Protein AF-A0A2G5E5C1-F1 (afdb_monomer)

InterPro domains:
  IPR031985 Protein of unknown function DUF4787 [PF16029] (77-145)
  IPR031985 Protein of unknown function DUF4787 [PTHR35455] (52-158)

Radius of gyration: 30.63 Å; Cα contacts (8 Å, |Δi|>4): 91; chains: 1; bounding box: 53×77×63 Å

Sequence (163 aa):
SEKNKSHYREEKTEEEEEEEEEERRTQMQETSVRHLGSGLSSTILSKSSMAKFITFFVILGFLCLTTFAKSPRPITDYEVREKKDSCYADIESGLWGWECKSSMIAKENCALKCLSPVCYSLIYESDPLEEGEKDYVRGQEYKYCMHRISIGESLDGVKGSFA

pLDDT: mean 80.38, std 19.49, range [38.88, 98.56]

Mean predicted aligned error: 16.55 Å

Organism: Aquilegia coerulea (NCBI:txid218851)

Secondary structure (DSSP, 8-state):
--HHHHHHHHHHHHHHHHHHHHHHHHHHHHHHHHHHH---------HHHHHHHHHHHHHHHHHHTT---PPP-PPPHHHHHHHHHHHHHHHHHTTTTTGGGSSHHHHHHHHHHHH-HHHHHHHTTTSPPPTT---HHHHHHHHHHHHHHHHT---TT-TTTT-

Structure (mmCIF, N/CA/C/O backbone):
data_AF-A0A2G5E5C1-F1
#
_entry.id   AF-A0A2G5E5C1-F1
#
loop_
_atom_site.group_PDB
_atom_site.id
_atom_site.type_symbol
_atom_site.label_atom_id
_atom_site.label_alt_id
_atom_site.label_comp_id
_atom_site.label_asym_id
_atom_site.label_entity_id
_atom_site.label_seq_id
_atom_site.pdbx_PDB_ins_code
_atom_site.Cartn_x
_atom_site.Cartn_y
_atom_site.Cartn_z
_atom_site.occupancy
_atom_site.B_iso_or_equiv
_atom_site.auth_seq_id
_atom_site.auth_comp_id
_atom_site.auth_asym_id
_atom_site.auth_atom_id
_atom_site.pdbx_PDB_model_num
ATOM 1 N N . SER A 1 1 ? 35.481 45.384 41.377 1.00 60.09 1 SER A N 1
ATOM 2 C CA . SER A 1 1 ? 34.431 46.315 40.917 1.00 60.09 1 SER A CA 1
ATOM 3 C C . SER A 1 1 ? 34.598 46.737 39.454 1.00 60.09 1 SER A C 1
ATOM 5 O O . SER A 1 1 ? 33.616 47.083 38.820 1.00 60.09 1 SER A O 1
ATOM 7 N N . GLU A 1 2 ? 35.799 46.664 38.866 1.00 55.38 2 GLU A N 1
ATOM 8 C CA . GLU A 1 2 ? 36.023 47.100 37.471 1.00 55.38 2 GLU A CA 1
ATOM 9 C C . GLU A 1 2 ? 35.648 46.051 36.411 1.00 55.38 2 GLU A C 1
ATOM 11 O O . GLU A 1 2 ? 35.161 46.407 35.344 1.00 55.38 2 GLU A O 1
ATOM 16 N N . LYS A 1 3 ? 35.761 44.757 36.735 1.00 54.44 3 LYS A N 1
ATOM 17 C CA . LYS A 1 3 ? 35.464 43.648 35.808 1.00 54.44 3 LYS A CA 1
ATOM 18 C C . LYS A 1 3 ? 33.985 43.539 35.398 1.00 54.44 3 LYS A C 1
ATOM 20 O O . LYS A 1 3 ? 33.679 42.996 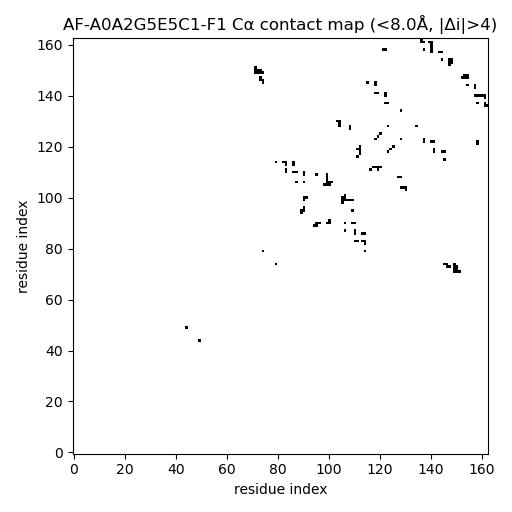34.350 1.00 54.44 3 LYS A O 1
ATOM 25 N N . ASN A 1 4 ? 33.076 44.085 36.209 1.00 53.81 4 ASN A N 1
ATOM 26 C CA . ASN A 1 4 ? 31.636 44.101 35.917 1.00 53.81 4 ASN A CA 1
ATOM 27 C C . ASN A 1 4 ? 31.225 45.298 35.044 1.00 53.81 4 ASN A C 1
ATOM 29 O O . ASN A 1 4 ? 30.117 45.346 34.528 1.00 53.81 4 ASN A O 1
ATOM 33 N N . L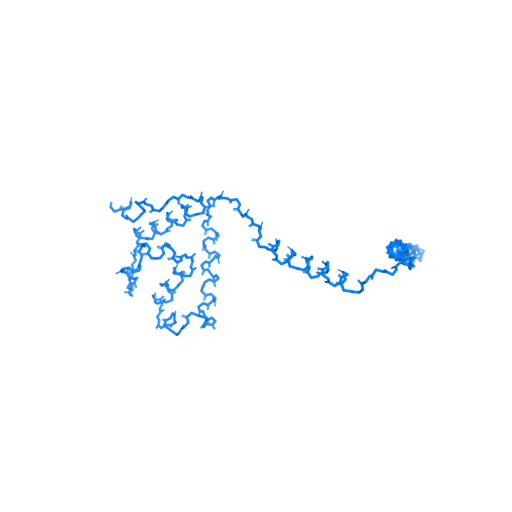YS A 1 5 ? 32.115 46.290 34.902 1.00 54.44 5 LYS A N 1
ATOM 34 C CA . LYS A 1 5 ? 31.876 47.510 34.125 1.00 54.44 5 LYS A CA 1
ATOM 35 C C . LYS A 1 5 ? 32.374 47.379 32.683 1.00 54.44 5 LYS A C 1
ATOM 37 O O . LYS A 1 5 ? 31.883 48.099 31.824 1.00 54.44 5 LYS A O 1
ATOM 42 N N . SER A 1 6 ? 33.333 46.481 32.428 1.00 54.47 6 SER A N 1
ATOM 43 C CA . SER A 1 6 ? 33.788 46.134 31.075 1.00 54.47 6 SER A CA 1
ATOM 44 C C . SER A 1 6 ? 32.787 45.228 30.359 1.00 54.47 6 SER A C 1
ATOM 46 O O . SER A 1 6 ? 32.418 45.542 29.240 1.00 54.47 6 SER A O 1
ATOM 48 N N . HIS A 1 7 ? 32.261 44.205 31.043 1.00 53.53 7 HIS A N 1
ATOM 49 C CA . HIS A 1 7 ? 31.262 43.288 30.478 1.00 53.53 7 HIS A CA 1
ATOM 50 C C . HIS A 1 7 ? 29.984 44.020 30.050 1.00 53.53 7 HIS A C 1
ATOM 52 O O . HIS A 1 7 ? 29.528 43.876 28.928 1.00 53.53 7 HIS A O 1
ATOM 58 N N . TYR A 1 8 ? 29.467 44.907 30.908 1.00 49.56 8 TYR A N 1
ATOM 59 C CA . TYR A 1 8 ? 28.282 45.713 30.592 1.00 49.56 8 TYR A CA 1
ATOM 60 C C . TYR A 1 8 ? 28.520 46.733 29.464 1.00 49.56 8 TYR A C 1
ATOM 62 O O . TYR A 1 8 ? 27.579 47.239 28.863 1.00 49.56 8 TYR A O 1
ATOM 70 N N . ARG A 1 9 ? 29.782 47.104 29.207 1.00 52.69 9 ARG A N 1
ATOM 71 C CA . ARG A 1 9 ? 30.127 48.014 28.112 1.00 52.69 9 ARG A CA 1
ATOM 72 C C . ARG A 1 9 ? 30.233 47.260 26.789 1.00 52.69 9 ARG A C 1
ATOM 74 O O . ARG A 1 9 ? 29.765 47.814 25.812 1.00 52.69 9 ARG A O 1
ATOM 81 N N . GLU A 1 10 ? 30.804 46.055 26.785 1.00 55.81 10 GLU A N 1
ATOM 82 C CA . GLU A 1 10 ? 30.900 45.181 25.604 1.00 55.81 10 GLU A CA 1
ATOM 83 C C . GLU A 1 10 ? 29.509 44.754 25.117 1.00 55.81 10 GLU A C 1
ATOM 85 O O . GLU A 1 10 ? 29.185 44.989 23.958 1.00 55.81 10 GLU A O 1
ATOM 90 N N . GLU A 1 11 ? 28.653 44.292 26.031 1.00 58.00 11 GLU A N 1
ATOM 91 C CA . GLU A 1 11 ? 27.274 43.852 25.753 1.00 58.00 11 GLU A CA 1
ATOM 92 C C . GLU A 1 11 ? 26.401 44.996 25.197 1.00 58.00 11 GLU A C 1
ATOM 94 O O . GLU A 1 11 ? 25.605 44.803 24.286 1.00 58.00 11 GLU A O 1
ATOM 99 N N . LYS A 1 12 ? 26.630 46.232 25.665 1.00 54.59 12 LYS A N 1
ATOM 100 C CA . LYS A 1 12 ? 25.944 47.420 25.140 1.00 54.59 12 LYS A CA 1
ATOM 101 C C . LYS A 1 12 ? 26.401 47.807 23.724 1.00 54.59 12 LYS A C 1
ATOM 103 O O . LYS A 1 12 ? 25.600 48.314 22.950 1.00 54.59 12 LYS A O 1
ATOM 108 N N . THR A 1 13 ? 27.677 47.610 23.392 1.00 57.69 13 THR A N 1
ATOM 109 C CA . THR A 1 13 ? 28.181 47.837 22.024 1.00 57.69 13 THR A CA 1
ATOM 110 C C . THR A 1 13 ? 27.692 46.777 21.042 1.00 57.69 13 THR A C 1
ATOM 112 O O . THR A 1 13 ? 27.455 47.116 19.891 1.00 57.69 13 THR A O 1
ATOM 115 N N . GLU A 1 14 ? 27.511 45.530 21.484 1.00 59.38 14 GLU A N 1
ATOM 116 C CA . GLU A 1 14 ? 26.967 44.457 20.640 1.00 59.38 14 GLU A CA 1
ATOM 117 C C . GLU A 1 14 ? 25.482 44.693 20.311 1.00 59.38 14 GLU A C 1
ATOM 119 O O . GLU A 1 14 ? 25.092 44.551 19.155 1.00 59.38 14 GLU A O 1
ATOM 124 N N . GLU A 1 15 ? 24.673 45.157 21.274 1.00 59.50 15 GLU A N 1
ATOM 125 C CA . GLU A 1 15 ? 23.271 45.538 21.016 1.00 59.50 15 GLU A CA 1
ATOM 126 C C . GLU A 1 15 ? 23.150 46.741 20.055 1.00 59.50 15 GLU A C 1
ATOM 128 O O . GLU A 1 15 ? 22.286 46.743 19.179 1.00 59.50 15 GLU A O 1
ATOM 133 N N . GLU A 1 16 ? 24.028 47.748 20.174 1.00 59.88 16 GLU A N 1
ATOM 134 C CA . GLU A 1 16 ? 24.039 48.910 19.267 1.00 59.88 16 GLU A CA 1
ATOM 135 C C . GLU A 1 16 ? 24.492 48.527 17.835 1.00 59.88 16 GLU A C 1
ATOM 137 O O . GLU A 1 16 ? 23.971 49.077 16.862 1.00 59.88 16 GLU A O 1
ATOM 142 N N . GLU A 1 17 ? 25.406 47.558 17.676 1.00 60.59 17 GLU A N 1
ATOM 143 C CA . GLU A 1 17 ? 25.820 47.040 16.359 1.00 60.59 17 GLU A CA 1
ATOM 144 C C . GLU A 1 17 ? 24.743 46.156 15.698 1.00 60.59 17 GLU A C 1
ATOM 146 O O . GLU A 1 17 ? 24.561 46.232 14.477 1.00 60.59 17 GLU A O 1
ATOM 151 N N . GLU A 1 18 ? 23.995 45.361 16.474 1.00 61.66 18 GLU A N 1
ATOM 152 C CA . GLU A 1 18 ? 22.872 44.562 15.958 1.00 61.66 18 GLU A CA 1
ATOM 153 C C . GLU A 1 18 ? 21.703 45.444 15.485 1.00 61.66 18 GLU A C 1
ATOM 155 O O . GLU A 1 18 ? 21.137 45.182 14.417 1.00 61.66 18 GLU A O 1
ATOM 160 N N . GLU A 1 19 ? 21.386 46.528 16.205 1.00 62.44 19 GLU A N 1
ATOM 161 C CA . GLU A 1 19 ? 20.332 47.479 15.817 1.00 62.44 19 GLU A CA 1
ATOM 162 C C . GLU A 1 19 ? 20.700 48.231 14.517 1.00 62.44 19 GLU A C 1
ATOM 164 O O . GLU A 1 19 ? 19.870 48.366 13.612 1.00 62.44 19 GLU A O 1
ATOM 169 N N . GLU A 1 20 ? 21.970 48.626 14.345 1.00 62.75 20 GLU A N 1
ATOM 170 C CA . GLU A 1 20 ? 22.453 49.275 13.114 1.00 62.75 20 GLU A CA 1
ATOM 171 C C . GLU A 1 20 ? 22.517 48.298 11.915 1.00 62.75 20 GLU A C 1
ATOM 173 O O . GLU A 1 20 ? 22.334 48.686 10.750 1.00 62.75 20 GLU A O 1
ATOM 178 N N . GLU A 1 21 ? 22.757 47.004 12.156 1.00 62.31 21 GLU A N 1
ATOM 179 C CA . GLU A 1 21 ? 22.690 45.974 11.113 1.00 62.31 21 GLU A CA 1
ATOM 180 C C . GLU A 1 21 ? 21.241 45.656 10.703 1.00 62.31 21 GLU A C 1
ATOM 182 O O . GLU A 1 21 ? 20.965 45.485 9.507 1.00 62.31 21 GLU A O 1
ATOM 187 N N . GLU A 1 22 ? 20.296 45.645 11.645 1.00 60.59 22 GLU A N 1
ATOM 188 C CA . GLU A 1 22 ? 18.867 45.476 11.363 1.00 60.59 22 GLU A CA 1
ATOM 189 C C . GLU A 1 22 ? 18.286 46.682 10.602 1.00 60.59 22 GLU A C 1
ATOM 191 O O . GLU A 1 22 ? 17.540 46.494 9.629 1.00 60.59 22 GLU A O 1
ATOM 196 N N . GLU A 1 23 ? 18.712 47.907 10.932 1.00 59.94 23 GLU A N 1
ATOM 197 C CA . GLU A 1 23 ? 18.340 49.128 10.204 1.00 59.94 23 GLU A CA 1
ATOM 198 C C . GLU A 1 23 ? 18.924 49.143 8.774 1.00 59.94 23 GLU A C 1
ATOM 200 O O . GLU A 1 23 ? 18.243 49.499 7.805 1.00 59.94 23 GLU A O 1
ATOM 205 N N . ARG A 1 24 ? 20.156 48.640 8.581 1.00 62.88 24 ARG A N 1
ATOM 206 C CA . ARG A 1 24 ? 20.727 48.421 7.235 1.00 62.88 24 ARG A CA 1
ATOM 207 C C . ARG A 1 24 ? 19.976 47.356 6.439 1.00 62.88 24 ARG A C 1
ATOM 209 O O . ARG A 1 24 ? 19.771 47.535 5.234 1.00 62.88 24 ARG A O 1
ATOM 216 N N . ARG A 1 25 ? 19.548 46.258 7.071 1.00 60.66 25 ARG A N 1
ATOM 217 C CA . ARG A 1 25 ? 18.765 45.195 6.410 1.00 60.66 25 ARG A CA 1
ATOM 218 C C . ARG A 1 25 ? 17.373 45.686 6.010 1.00 60.66 25 ARG A C 1
ATOM 220 O O . ARG A 1 25 ? 16.933 45.393 4.896 1.00 60.66 25 ARG A O 1
ATOM 227 N N . THR A 1 26 ? 16.718 46.485 6.851 1.00 55.00 26 THR A N 1
ATOM 228 C CA . THR A 1 26 ? 15.423 47.108 6.527 1.00 55.00 26 THR A CA 1
ATOM 229 C C . THR A 1 26 ? 15.555 48.195 5.458 1.00 55.00 26 THR A C 1
ATOM 231 O O . THR A 1 26 ? 14.744 48.213 4.530 1.00 55.00 26 THR A O 1
ATOM 234 N N . GLN A 1 27 ? 16.619 49.011 5.458 1.00 58.81 27 GLN A N 1
ATOM 235 C CA . GLN A 1 27 ? 16.902 49.938 4.348 1.00 58.81 27 GLN A CA 1
ATOM 236 C C . GLN A 1 27 ? 17.220 49.209 3.029 1.00 58.81 27 GLN A C 1
ATOM 238 O O . GLN A 1 27 ? 16.784 49.647 1.959 1.00 58.81 27 GLN A O 1
ATOM 243 N N . MET A 1 28 ? 17.931 48.077 3.067 1.00 56.53 28 MET A N 1
ATOM 244 C CA . MET A 1 28 ? 18.193 47.246 1.882 1.00 56.53 28 MET A CA 1
ATOM 245 C C . MET A 1 28 ? 16.905 46.597 1.339 1.00 56.53 28 MET A C 1
ATOM 247 O O . MET A 1 28 ? 16.710 46.514 0.123 1.00 56.53 28 MET A O 1
ATOM 251 N N . GLN A 1 29 ? 15.985 46.188 2.218 1.00 54.62 29 GLN A N 1
ATOM 252 C CA . GLN A 1 29 ? 14.662 45.697 1.820 1.00 54.62 29 GLN A CA 1
ATOM 253 C C . GLN A 1 29 ? 13.782 46.818 1.247 1.00 54.62 29 GLN A C 1
ATOM 255 O O . GLN A 1 29 ? 13.204 46.635 0.175 1.00 54.62 29 GLN A O 1
ATOM 260 N N . GLU A 1 30 ? 13.729 48.000 1.870 1.00 52.00 30 GLU A N 1
ATOM 261 C CA . GLU A 1 30 ? 12.975 49.142 1.336 1.00 52.00 30 GLU A CA 1
ATOM 262 C C . GLU A 1 30 ? 13.522 49.632 -0.010 1.00 52.00 30 GLU A C 1
ATOM 264 O O . GLU A 1 30 ? 12.745 49.955 -0.909 1.00 52.00 30 GLU A O 1
ATOM 269 N N . THR A 1 31 ? 14.844 49.681 -0.191 1.00 53.06 31 THR A N 1
ATOM 270 C CA . THR A 1 31 ? 15.455 50.076 -1.473 1.00 53.06 31 THR A CA 1
ATOM 271 C C . THR A 1 31 ? 15.205 49.043 -2.570 1.00 53.06 31 THR A C 1
ATOM 273 O O . THR A 1 31 ? 14.918 49.438 -3.700 1.00 53.06 31 THR A O 1
ATOM 276 N N . SER A 1 32 ? 15.197 47.744 -2.246 1.00 45.28 32 SER A N 1
ATOM 277 C CA . SER A 1 32 ? 14.794 46.672 -3.171 1.00 45.28 32 SER A CA 1
ATOM 278 C C . SER A 1 32 ? 13.318 46.794 -3.589 1.00 45.28 32 SER A C 1
ATOM 280 O O . SER A 1 32 ? 12.993 46.718 -4.777 1.00 45.28 32 SER A O 1
ATOM 282 N N . VAL A 1 33 ? 12.422 47.113 -2.645 1.00 49.56 33 VAL A N 1
ATOM 283 C CA . VAL A 1 33 ? 10.998 47.381 -2.929 1.00 49.56 33 VAL A CA 1
ATOM 284 C C . VAL A 1 33 ? 10.820 48.653 -3.774 1.00 49.56 33 VAL A C 1
ATOM 286 O O . VAL A 1 33 ? 10.035 48.654 -4.725 1.00 49.56 33 VAL A O 1
ATOM 289 N N . ARG A 1 34 ? 11.585 49.724 -3.510 1.00 46.75 34 ARG A N 1
ATOM 290 C CA . ARG A 1 34 ? 11.558 50.965 -4.313 1.00 46.75 34 ARG A CA 1
ATOM 291 C C . ARG A 1 34 ? 12.121 50.764 -5.727 1.00 46.75 34 ARG A C 1
ATOM 293 O O . ARG A 1 34 ? 11.614 51.381 -6.666 1.00 46.75 34 ARG A O 1
ATOM 300 N N . HIS A 1 35 ? 13.104 49.878 -5.915 1.00 43.31 35 HIS A N 1
ATOM 301 C CA . HIS A 1 35 ? 13.643 49.573 -7.247 1.00 43.31 35 HIS A CA 1
ATOM 302 C C . HIS A 1 35 ? 12.706 48.705 -8.098 1.00 43.31 35 HIS A C 1
ATOM 304 O O . HIS A 1 35 ? 12.722 48.827 -9.321 1.00 43.31 35 HIS A O 1
ATOM 310 N N . LEU A 1 36 ? 11.831 47.916 -7.468 1.00 45.53 36 LEU A N 1
ATOM 311 C CA . LEU A 1 36 ? 10.734 47.208 -8.141 1.00 45.53 36 LEU A CA 1
ATOM 312 C C . LEU A 1 36 ? 9.490 48.096 -8.365 1.00 45.53 36 LEU A C 1
ATOM 314 O O . LEU A 1 36 ? 8.628 47.748 -9.169 1.00 45.53 36 LEU A O 1
ATOM 318 N N . GLY A 1 37 ? 9.401 49.250 -7.690 1.00 42.88 37 GLY A N 1
ATOM 319 C CA . GLY A 1 37 ? 8.272 50.187 -7.762 1.00 42.88 37 GLY A CA 1
ATOM 320 C C . GLY A 1 37 ? 8.405 51.335 -8.774 1.00 42.88 37 GLY A C 1
ATOM 321 O O . GLY A 1 37 ? 7.441 52.067 -8.994 1.00 42.88 37 GLY A O 1
ATOM 322 N N . SER A 1 38 ? 9.556 51.513 -9.428 1.00 41.38 38 SER A N 1
ATOM 323 C CA . SER A 1 38 ? 9.770 52.580 -10.424 1.00 41.38 38 SER A CA 1
ATOM 324 C C . SER A 1 38 ? 9.411 52.125 -11.843 1.00 41.38 38 SER A C 1
ATOM 326 O O . SER A 1 38 ? 10.219 52.128 -12.765 1.00 41.38 38 SER A O 1
ATOM 328 N N . GLY A 1 39 ? 8.151 51.731 -12.023 1.00 48.91 39 GLY A N 1
ATOM 329 C CA . GLY A 1 39 ? 7.614 51.273 -13.301 1.00 48.91 39 GLY A CA 1
ATOM 330 C C . GLY A 1 39 ? 6.174 51.706 -13.531 1.00 48.91 39 GLY A C 1
ATOM 331 O O . GLY A 1 39 ? 5.353 50.884 -13.910 1.00 48.91 39 GLY A O 1
ATOM 332 N N . LEU A 1 40 ? 5.837 52.975 -13.293 1.00 46.00 40 LEU A N 1
ATOM 333 C CA . LEU A 1 40 ? 4.533 53.520 -13.687 1.00 46.00 40 LEU A CA 1
ATOM 334 C C . LEU A 1 40 ? 4.715 54.843 -14.432 1.00 46.00 40 LEU A C 1
ATOM 336 O O . LEU A 1 40 ? 4.332 55.913 -13.971 1.00 46.00 40 LEU A O 1
ATOM 340 N N . SER A 1 41 ? 5.312 54.740 -15.622 1.00 38.88 41 SER A N 1
ATOM 341 C CA . SER A 1 41 ? 5.082 55.712 -16.686 1.00 38.88 41 SER A CA 1
ATOM 342 C C . SER A 1 41 ? 3.860 55.252 -17.476 1.00 38.88 41 SER A C 1
ATOM 344 O O . SER A 1 41 ? 3.824 54.158 -18.042 1.00 38.88 41 SER A O 1
ATOM 346 N N . SER A 1 42 ? 2.822 56.074 -17.420 1.00 49.31 42 SER A N 1
ATOM 347 C CA . SER A 1 42 ? 1.494 55.856 -17.972 1.00 49.31 42 SER A CA 1
ATOM 348 C C . SER A 1 42 ? 1.543 55.606 -19.479 1.00 49.31 42 SER A C 1
ATOM 350 O O . SER A 1 42 ? 1.559 56.542 -20.274 1.00 49.31 42 SER A O 1
ATOM 352 N N . THR A 1 43 ? 1.488 54.341 -19.889 1.00 47.94 43 THR A N 1
ATOM 353 C CA . THR A 1 43 ? 0.985 53.985 -21.218 1.00 47.94 43 THR A CA 1
ATOM 354 C C . THR A 1 43 ? -0.324 53.238 -21.043 1.00 47.94 43 THR A C 1
ATOM 356 O O . THR A 1 43 ? -0.453 52.300 -20.259 1.00 47.94 43 THR A O 1
ATOM 359 N N . ILE A 1 44 ? -1.346 53.747 -21.721 1.00 56.84 44 ILE A N 1
ATOM 360 C CA . ILE A 1 44 ? -2.718 53.258 -21.702 1.00 56.84 44 ILE A CA 1
ATOM 361 C C . ILE A 1 44 ? -2.718 51.865 -22.347 1.00 56.84 44 ILE A C 1
ATOM 363 O O . ILE A 1 44 ? -2.917 51.728 -23.550 1.00 56.84 44 ILE A O 1
ATOM 367 N N . LEU A 1 45 ? -2.461 50.820 -21.560 1.00 52.44 45 LEU A N 1
ATOM 368 C CA . LEU A 1 45 ? -2.625 49.440 -21.998 1.00 52.44 45 LEU A CA 1
ATOM 369 C C . LEU A 1 45 ? -4.004 48.962 -21.541 1.00 52.44 45 LEU A C 1
ATOM 371 O O . LEU A 1 45 ? -4.308 48.919 -20.350 1.00 52.44 45 LEU A O 1
ATOM 375 N N . SER A 1 46 ? -4.869 48.674 -22.516 1.00 54.00 46 SER A N 1
ATOM 376 C CA . SER A 1 46 ? -6.249 48.211 -22.339 1.00 54.00 46 SER A CA 1
ATOM 377 C C . SER A 1 46 ? -6.387 47.261 -21.142 1.00 54.00 46 SER A C 1
ATOM 379 O O . SER A 1 46 ? -5.789 46.184 -21.133 1.00 54.00 46 SER A O 1
ATOM 381 N N . LYS A 1 47 ? -7.212 47.631 -20.150 1.00 54.25 47 LYS A N 1
ATOM 382 C CA . LYS A 1 47 ? -7.512 46.819 -18.951 1.00 54.25 47 LYS A CA 1
ATOM 383 C C . LYS A 1 47 ? -7.912 45.372 -19.293 1.00 54.25 47 LYS A C 1
ATOM 385 O O . LYS A 1 47 ? -7.653 44.468 -18.506 1.00 54.25 47 LYS A O 1
ATOM 390 N N . SER A 1 48 ? -8.484 45.138 -20.482 1.00 56.88 48 SER A N 1
ATOM 391 C CA . SER A 1 48 ? -8.850 43.790 -20.951 1.00 56.88 48 SER A CA 1
ATOM 392 C C . SER A 1 48 ? -7.650 42.917 -21.340 1.00 56.88 48 SER A C 1
ATOM 394 O O . SER A 1 48 ? -7.757 41.694 -21.319 1.00 56.88 48 SER A O 1
ATOM 396 N N . SER A 1 49 ? -6.515 43.526 -21.695 1.00 62.81 49 SER A N 1
ATOM 397 C CA . SER A 1 49 ? -5.300 42.827 -22.122 1.00 62.81 49 SER A CA 1
ATOM 398 C C . SER A 1 49 ? -4.524 42.302 -20.911 1.00 62.81 49 SER A C 1
ATOM 400 O O . SER A 1 49 ? -4.197 41.122 -20.847 1.00 62.81 49 SER A O 1
ATOM 402 N N . MET A 1 50 ? -4.350 43.140 -19.881 1.00 65.88 50 MET A N 1
ATOM 403 C CA . MET A 1 50 ? -3.674 42.779 -18.624 1.00 65.88 50 MET A CA 1
ATOM 404 C C . MET A 1 50 ? -4.376 41.629 -17.887 1.00 65.88 50 MET A C 1
ATOM 406 O O . MET A 1 50 ? -3.720 40.697 -17.430 1.00 65.88 50 MET A O 1
ATOM 410 N N . ALA A 1 51 ? -5.714 41.644 -17.834 1.00 71.88 51 ALA A N 1
ATOM 411 C CA . ALA A 1 51 ? -6.491 40.571 -17.213 1.00 71.88 51 ALA A CA 1
ATOM 412 C C . ALA A 1 51 ? -6.256 39.212 -17.898 1.00 71.88 51 ALA A C 1
ATOM 414 O O . ALA A 1 51 ? -6.115 38.198 -17.220 1.00 71.88 51 ALA A O 1
ATOM 415 N N . LYS A 1 52 ? -6.136 39.182 -19.233 1.00 77.88 52 LYS A N 1
ATOM 416 C CA . LYS A 1 52 ? -5.873 37.949 -19.993 1.00 77.88 52 LYS A CA 1
ATOM 417 C C . LYS A 1 52 ? -4.483 37.384 -19.717 1.00 77.88 52 LYS A C 1
ATOM 419 O O . LYS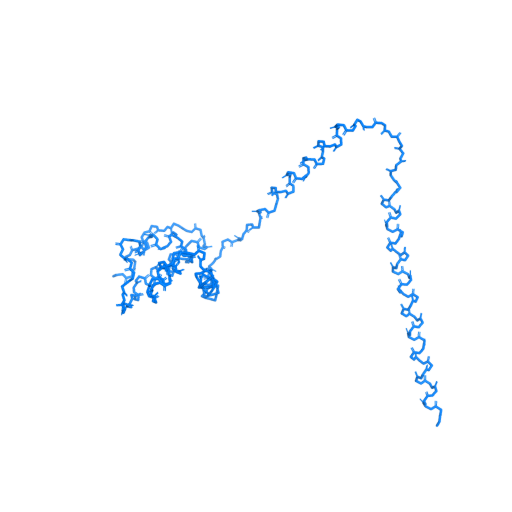 A 1 52 ? -4.360 36.175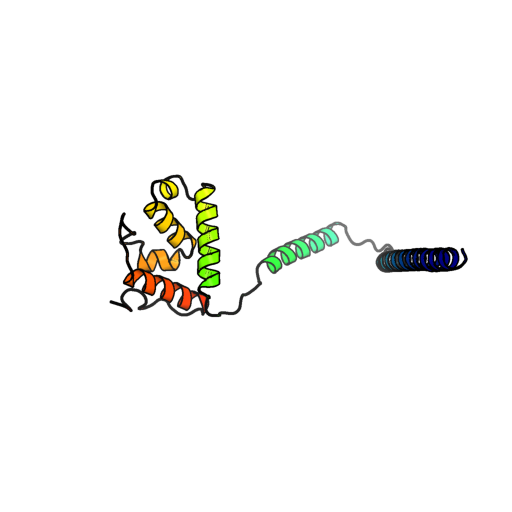 -19.553 1.00 77.88 52 LYS A O 1
ATOM 424 N N . PHE A 1 53 ? -3.466 38.239 -19.602 1.00 78.38 53 PHE A N 1
ATOM 425 C CA . PHE A 1 53 ? -2.116 37.802 -19.236 1.00 78.38 53 PHE A CA 1
ATOM 426 C C . PHE A 1 53 ? -2.071 37.229 -17.818 1.00 78.38 53 PHE A C 1
ATOM 428 O O . PHE A 1 53 ? -1.530 36.146 -17.628 1.00 78.38 53 PHE A O 1
ATOM 435 N N . ILE A 1 54 ? -2.711 37.885 -16.844 1.00 82.56 54 ILE A N 1
ATOM 436 C CA . ILE A 1 54 ? -2.805 37.370 -15.467 1.00 82.56 54 ILE A CA 1
ATOM 437 C C . ILE A 1 54 ? -3.515 36.011 -15.451 1.00 82.56 54 ILE A C 1
ATOM 439 O O . ILE A 1 54 ? -3.014 35.065 -14.853 1.00 82.56 54 ILE A O 1
ATOM 443 N N . THR A 1 55 ? -4.637 35.880 -16.166 1.00 81.69 55 THR A N 1
ATOM 444 C CA . THR A 1 55 ? -5.377 34.608 -16.246 1.00 81.69 55 THR A CA 1
ATOM 445 C C . THR A 1 55 ? -4.524 33.505 -16.886 1.00 81.69 55 THR A C 1
ATOM 447 O O . THR A 1 55 ? -4.513 32.378 -16.402 1.00 81.69 55 THR A O 1
ATOM 450 N N . PHE A 1 56 ? -3.756 33.828 -17.931 1.00 83.81 56 PHE A N 1
ATOM 451 C CA . PHE A 1 56 ? -2.834 32.897 -18.585 1.00 83.81 56 PHE A CA 1
ATOM 452 C C . PHE A 1 56 ? -1.702 32.436 -17.656 1.00 83.81 56 PHE A C 1
ATOM 454 O O . PHE A 1 56 ? -1.443 31.239 -17.573 1.00 83.81 56 PHE A O 1
ATOM 461 N N . PHE A 1 57 ? -1.069 33.349 -16.910 1.00 79.06 57 PHE A N 1
ATOM 462 C CA . PHE A 1 57 ? -0.021 32.997 -15.944 1.00 79.06 57 PHE A CA 1
ATOM 463 C C . PHE A 1 57 ? -0.557 32.195 -14.752 1.00 79.06 57 PHE A C 1
ATOM 465 O O . PHE A 1 57 ? 0.132 31.296 -14.279 1.00 79.06 57 PHE A O 1
ATOM 472 N N . VAL A 1 58 ? -1.792 32.452 -14.306 1.00 83.25 58 VAL A N 1
ATOM 473 C CA . VAL A 1 58 ? -2.461 31.640 -13.275 1.00 83.25 58 VAL A CA 1
ATOM 474 C C . VAL A 1 58 ? -2.716 30.222 -13.790 1.00 83.25 58 VAL A C 1
ATOM 476 O O . VAL A 1 58 ? -2.350 29.263 -13.117 1.00 83.25 58 VAL A O 1
ATOM 479 N N . ILE A 1 59 ? -3.263 30.067 -15.002 1.00 80.12 59 ILE A N 1
ATOM 480 C CA . ILE A 1 59 ? -3.489 28.749 -15.622 1.00 80.12 59 ILE A CA 1
ATOM 481 C C . ILE A 1 59 ? -2.161 28.004 -15.820 1.00 80.12 59 ILE A C 1
ATOM 483 O O . ILE A 1 59 ? -2.060 26.827 -15.482 1.00 80.12 59 ILE A O 1
ATOM 487 N N . LEU A 1 60 ? -1.126 28.687 -16.314 1.00 76.44 60 LEU A N 1
ATOM 488 C CA . LEU A 1 60 ? 0.197 28.098 -16.514 1.00 76.44 60 LEU A CA 1
ATOM 489 C C . LEU A 1 60 ? 0.852 27.690 -15.184 1.00 76.44 60 LEU A C 1
ATOM 491 O O . LEU A 1 60 ? 1.451 26.622 -15.099 1.00 76.44 60 LEU A O 1
ATOM 495 N N . GLY A 1 61 ? 0.685 28.496 -14.133 1.00 77.44 61 GLY A N 1
ATOM 496 C CA . GLY A 1 61 ? 1.127 28.167 -12.778 1.00 77.44 61 GLY A CA 1
ATOM 497 C C . GLY A 1 61 ? 0.439 26.914 -12.233 1.00 77.44 61 GLY A C 1
ATOM 498 O O . GLY A 1 61 ? 1.121 26.008 -11.764 1.00 77.44 61 GLY A O 1
ATOM 499 N N . PHE A 1 62 ? -0.888 26.811 -12.376 1.00 70.12 62 PHE A N 1
ATOM 500 C CA . PHE A 1 62 ? -1.650 25.618 -11.985 1.00 70.12 62 PHE A CA 1
ATOM 501 C C . PHE A 1 62 ? -1.199 24.348 -12.724 1.00 70.12 62 PHE A C 1
ATOM 503 O O . PHE A 1 62 ? -1.161 23.281 -12.116 1.00 70.12 62 PHE A O 1
ATOM 510 N N . LEU A 1 63 ? -0.814 24.453 -13.999 1.00 67.31 63 LEU A N 1
ATOM 511 C CA . LEU A 1 63 ? -0.297 23.321 -14.779 1.00 67.31 63 LEU A CA 1
ATOM 512 C C . LEU A 1 63 ? 1.129 22.909 -14.366 1.00 67.31 63 LEU A C 1
ATOM 514 O O . LEU A 1 63 ? 1.472 21.731 -14.438 1.00 67.31 63 LEU A O 1
ATOM 518 N N . CYS A 1 64 ? 1.961 23.849 -13.908 1.00 61.25 64 CYS A N 1
ATOM 519 C CA . CYS A 1 64 ? 3.327 23.556 -13.459 1.00 61.25 64 CYS A CA 1
ATOM 520 C C . CYS A 1 64 ? 3.394 22.884 -12.077 1.00 61.25 64 CYS A C 1
ATOM 522 O O . CYS A 1 64 ? 4.379 22.201 -11.793 1.00 61.25 64 CYS A O 1
ATOM 524 N N . LEU A 1 65 ? 2.365 23.021 -11.229 1.00 61.56 65 LEU A N 1
ATOM 525 C CA . LEU A 1 65 ? 2.354 22.439 -9.877 1.00 61.56 65 LEU A CA 1
ATOM 526 C C . LEU A 1 65 ? 2.394 20.897 -9.857 1.00 61.56 65 LEU A C 1
ATOM 528 O O . LEU A 1 65 ? 2.662 20.314 -8.809 1.00 61.56 65 LEU A O 1
ATOM 532 N N . THR A 1 66 ? 2.155 20.219 -10.984 1.00 59.41 66 THR A N 1
ATOM 533 C CA . THR A 1 66 ? 1.929 18.764 -11.007 1.00 59.41 66 THR A CA 1
ATOM 534 C C . THR A 1 66 ? 3.078 17.929 -11.577 1.00 59.41 66 THR A C 1
ATOM 536 O O . THR A 1 66 ? 2.875 16.748 -11.843 1.00 59.41 66 THR A O 1
ATOM 539 N N . THR A 1 67 ? 4.282 18.479 -11.786 1.00 59.03 67 THR A N 1
ATOM 540 C CA . THR A 1 67 ? 5.357 17.740 -12.492 1.00 59.03 67 THR A CA 1
ATOM 541 C C . THR A 1 67 ? 6.679 17.623 -11.729 1.00 59.03 67 THR A C 1
ATOM 543 O O . THR A 1 67 ? 7.758 17.764 -12.295 1.00 59.03 67 THR A O 1
ATOM 546 N N . PHE A 1 68 ? 6.636 17.240 -10.450 1.00 59.81 68 PHE A N 1
ATOM 547 C CA . PHE A 1 68 ? 7.788 16.549 -9.855 1.00 59.81 68 PHE A CA 1
ATOM 548 C C . PHE A 1 68 ? 7.777 15.088 -10.311 1.00 59.81 68 PHE A C 1
ATOM 550 O O . PHE A 1 68 ? 7.280 14.200 -9.619 1.00 59.81 68 PHE A O 1
ATOM 557 N N . ALA A 1 69 ? 8.303 14.836 -11.511 1.00 62.56 69 ALA A N 1
ATOM 558 C CA . ALA A 1 69 ? 8.529 13.477 -11.982 1.00 62.56 69 ALA A CA 1
ATOM 559 C C . ALA A 1 69 ? 9.607 12.830 -11.100 1.00 62.56 69 ALA A C 1
ATOM 561 O O . ALA A 1 69 ? 10.803 13.087 -11.246 1.00 62.56 69 ALA A O 1
ATOM 562 N N . LYS A 1 70 ? 9.180 12.016 -10.130 1.00 70.19 70 LYS A N 1
ATOM 563 C CA . LYS A 1 70 ? 10.093 11.203 -9.330 1.00 70.19 70 LYS A CA 1
ATOM 564 C C . LYS A 1 70 ? 10.775 10.214 -10.276 1.00 70.19 70 LYS A C 1
ATOM 566 O O . LYS A 1 70 ? 10.091 9.447 -10.946 1.00 70.19 70 LYS A O 1
ATOM 571 N N . SER A 1 71 ? 12.108 10.257 -10.342 1.00 80.88 71 SER A N 1
ATOM 572 C CA . SER A 1 71 ? 12.886 9.283 -11.115 1.00 80.88 71 SER A CA 1
ATOM 573 C C . SER A 1 71 ? 12.458 7.867 -10.728 1.00 80.88 71 SER A C 1
ATOM 575 O O . SER A 1 71 ? 12.364 7.603 -9.520 1.00 80.88 71 SER A O 1
ATOM 577 N N . PRO A 1 72 ? 12.256 6.959 -11.701 1.00 87.94 72 PRO A N 1
ATOM 578 C CA . PRO A 1 72 ? 12.071 5.549 -11.409 1.00 87.94 72 PRO A CA 1
ATOM 579 C C . PRO A 1 72 ? 13.233 5.068 -10.548 1.00 87.94 72 PRO A C 1
ATOM 581 O O . PRO A 1 72 ? 14.403 5.279 -10.879 1.00 87.94 72 PRO A O 1
ATOM 584 N N . ARG A 1 73 ? 12.904 4.497 -9.395 1.00 93.62 73 ARG A N 1
ATOM 585 C CA . ARG A 1 73 ? 13.868 3.859 -8.506 1.00 93.62 73 ARG A CA 1
ATOM 586 C C . ARG A 1 73 ? 13.152 2.799 -7.687 1.00 93.62 73 ARG A C 1
ATOM 588 O O . ARG A 1 73 ? 11.975 2.990 -7.378 1.00 93.62 73 ARG A O 1
ATOM 595 N N . PRO A 1 74 ? 13.865 1.748 -7.265 1.00 93.69 74 PRO A N 1
ATOM 596 C CA . PRO A 1 74 ? 13.312 0.775 -6.345 1.00 93.69 74 PRO A CA 1
ATOM 597 C C . PRO A 1 74 ? 12.700 1.452 -5.117 1.00 93.69 74 PRO A C 1
ATOM 599 O O . PRO A 1 74 ? 13.332 2.300 -4.470 1.00 93.69 74 PRO A O 1
ATOM 602 N N . ILE A 1 75 ? 11.459 1.085 -4.811 1.00 95.44 75 ILE A N 1
ATOM 603 C CA . ILE A 1 75 ? 10.831 1.415 -3.536 1.00 95.44 75 ILE A CA 1
ATOM 604 C C . ILE A 1 75 ? 11.531 0.637 -2.421 1.00 95.44 75 ILE A C 1
ATOM 606 O O . ILE A 1 75 ? 11.825 -0.551 -2.559 1.00 95.44 75 ILE A O 1
ATOM 610 N N . THR A 1 76 ? 11.828 1.321 -1.321 1.00 95.38 76 THR A N 1
ATOM 611 C CA . THR A 1 76 ? 12.457 0.703 -0.148 1.00 95.38 76 THR A CA 1
ATOM 612 C C . THR A 1 76 ? 11.406 0.126 0.800 1.00 95.38 76 THR A C 1
ATOM 614 O O . THR A 1 76 ? 10.288 0.635 0.876 1.00 95.38 76 THR A O 1
ATOM 617 N N . ASP A 1 77 ? 11.767 -0.891 1.590 1.00 94.31 77 ASP A N 1
ATOM 618 C CA . ASP A 1 77 ? 10.876 -1.432 2.630 1.00 94.31 77 ASP A CA 1
ATOM 619 C C . ASP A 1 77 ? 10.438 -0.357 3.640 1.00 94.31 77 ASP A C 1
ATOM 621 O O . ASP A 1 77 ? 9.325 -0.408 4.164 1.00 94.31 77 ASP A O 1
ATOM 625 N N . TYR A 1 78 ? 11.296 0.637 3.898 1.00 96.31 78 TYR A N 1
ATOM 626 C CA . TYR A 1 78 ? 10.962 1.778 4.749 1.00 96.31 78 TYR A CA 1
ATOM 627 C C . TYR A 1 78 ? 9.804 2.592 4.163 1.00 96.31 78 TYR A C 1
ATOM 629 O O . TYR A 1 78 ? 8.818 2.815 4.856 1.00 96.31 78 TYR A O 1
ATOM 637 N N . GLU A 1 79 ? 9.883 2.965 2.883 1.00 95.75 79 GLU A N 1
ATOM 638 C CA . GLU A 1 79 ? 8.815 3.709 2.204 1.00 95.75 79 GLU A CA 1
ATOM 639 C C . GLU A 1 79 ? 7.526 2.896 2.090 1.00 95.75 79 GLU A C 1
ATOM 641 O O . GLU A 1 79 ? 6.436 3.453 2.187 1.00 95.75 79 GLU A O 1
ATOM 646 N N . VAL A 1 80 ? 7.628 1.580 1.874 1.00 96.12 80 VAL A N 1
ATOM 647 C CA . VAL A 1 80 ? 6.457 0.692 1.871 1.00 96.12 80 VAL A CA 1
ATOM 648 C C . VAL A 1 80 ? 5.775 0.719 3.236 1.00 96.12 80 VAL A C 1
ATOM 650 O O . VAL A 1 80 ? 4.556 0.870 3.300 1.00 96.12 80 VAL A O 1
ATOM 653 N N . ARG A 1 81 ? 6.548 0.602 4.322 1.00 96.81 81 ARG A N 1
ATOM 654 C CA . ARG A 1 81 ? 6.019 0.651 5.688 1.00 96.81 81 ARG A CA 1
ATOM 655 C C . ARG A 1 81 ? 5.400 2.009 6.005 1.00 96.81 81 ARG A C 1
ATOM 657 O O . ARG A 1 81 ? 4.267 2.045 6.456 1.00 96.81 81 ARG A O 1
ATOM 664 N N . GLU A 1 82 ? 6.091 3.100 5.691 1.00 97.94 82 GLU A N 1
ATOM 665 C CA . GLU A 1 82 ? 5.595 4.465 5.904 1.00 97.94 82 GLU A CA 1
ATOM 666 C C . GLU A 1 82 ? 4.274 4.717 5.159 1.00 97.94 82 GLU A C 1
ATOM 668 O O . GLU A 1 82 ? 3.301 5.194 5.741 1.00 97.94 82 GLU A O 1
ATOM 673 N N . LYS A 1 83 ? 4.193 4.323 3.881 1.00 97.44 83 LYS A N 1
ATOM 674 C CA . LYS A 1 83 ? 2.950 4.430 3.102 1.00 97.44 83 LYS A CA 1
ATOM 675 C C . LYS A 1 83 ? 1.834 3.567 3.675 1.00 97.44 83 LYS A C 1
ATOM 677 O O . LYS A 1 83 ? 0.681 3.987 3.677 1.00 97.44 83 LYS A O 1
ATOM 682 N N . LYS A 1 84 ? 2.158 2.368 4.163 1.00 98.12 84 LYS A N 1
ATOM 683 C CA . LYS A 1 84 ? 1.172 1.488 4.794 1.00 98.12 84 LYS A CA 1
ATOM 684 C C . LYS A 1 84 ? 0.641 2.085 6.100 1.00 98.12 84 LYS A C 1
ATOM 686 O O . LYS A 1 84 ? -0.562 2.029 6.334 1.00 98.12 84 LYS A O 1
ATOM 691 N N . ASP A 1 85 ? 1.506 2.702 6.900 1.00 98.44 85 ASP A N 1
ATOM 692 C CA . ASP A 1 85 ? 1.114 3.401 8.127 1.00 98.44 85 ASP A CA 1
ATOM 693 C C . ASP A 1 85 ? 0.165 4.573 7.809 1.00 98.44 85 ASP A C 1
ATOM 695 O O . ASP A 1 85 ? -0.869 4.720 8.462 1.00 98.44 85 ASP A O 1
ATOM 699 N N . SER A 1 86 ? 0.437 5.331 6.737 1.00 98.19 86 SER A N 1
ATOM 700 C CA . SER A 1 86 ? -0.491 6.353 6.221 1.00 98.19 86 SER A CA 1
ATOM 701 C C . SER A 1 86 ? -1.842 5.755 5.818 1.00 98.19 86 SER A C 1
ATOM 703 O O . SER A 1 86 ? -2.885 6.296 6.173 1.00 98.19 86 SER A O 1
ATOM 705 N N . CYS A 1 87 ? -1.844 4.610 5.132 1.00 98.44 87 CYS A N 1
ATOM 706 C CA . CYS A 1 87 ? -3.078 3.915 4.770 1.00 98.44 87 CYS A CA 1
ATOM 707 C C . CYS A 1 87 ? -3.895 3.487 5.995 1.00 98.44 87 CYS A C 1
ATOM 709 O O . CYS A 1 87 ? -5.120 3.603 5.990 1.00 98.44 87 CYS A O 1
ATOM 711 N N . TYR A 1 88 ? -3.247 3.018 7.064 1.00 98.56 88 TYR A N 1
ATOM 712 C CA . TYR A 1 88 ? -3.957 2.704 8.303 1.00 98.56 88 TYR A CA 1
ATOM 713 C C . TYR A 1 88 ? -4.576 3.944 8.947 1.00 98.56 88 TYR A C 1
ATOM 715 O O . TYR A 1 88 ? -5.719 3.863 9.396 1.00 98.56 88 TYR A O 1
ATOM 723 N N . ALA A 1 89 ? -3.870 5.077 8.955 1.00 98.19 89 ALA A N 1
ATOM 724 C CA . ALA A 1 89 ? -4.411 6.335 9.465 1.00 98.19 89 ALA A CA 1
ATOM 725 C C . ALA A 1 89 ? -5.647 6.789 8.664 1.00 98.19 89 ALA A C 1
ATOM 727 O O . ALA A 1 89 ? -6.676 7.135 9.252 1.00 98.19 89 ALA A O 1
ATOM 728 N N . ASP A 1 90 ? -5.593 6.699 7.332 1.00 97.69 90 ASP A N 1
ATOM 729 C CA . ASP A 1 90 ? -6.721 7.037 6.458 1.00 97.69 90 ASP A CA 1
ATOM 730 C C . ASP A 1 90 ? -7.926 6.117 6.699 1.00 97.69 90 ASP A C 1
ATOM 732 O O . ASP A 1 90 ? -9.067 6.583 6.766 1.00 97.69 90 ASP A O 1
ATOM 736 N N . ILE A 1 91 ? -7.698 4.815 6.887 1.00 98.38 91 ILE A N 1
ATOM 737 C CA . ILE A 1 91 ? -8.766 3.866 7.230 1.00 98.38 91 ILE A CA 1
ATOM 738 C C . ILE A 1 91 ? -9.377 4.205 8.593 1.00 98.38 91 ILE A C 1
ATOM 740 O O . ILE A 1 91 ? -10.600 4.225 8.743 1.00 98.38 91 ILE A O 1
ATOM 744 N N . GLU A 1 92 ? -8.549 4.508 9.592 1.00 97.31 92 GLU A N 1
ATOM 745 C CA . GLU A 1 92 ? -9.016 4.845 10.939 1.00 97.31 92 GLU A CA 1
ATOM 746 C C . GLU A 1 92 ? -9.856 6.122 10.963 1.00 97.31 92 GLU A C 1
ATOM 748 O O . GLU A 1 92 ? -10.882 6.152 11.661 1.00 97.31 92 GLU A O 1
ATOM 753 N N . SER A 1 93 ? -9.492 7.106 10.132 1.00 96.19 93 SER A N 1
ATOM 754 C CA . SER A 1 93 ? -10.243 8.352 9.936 1.00 96.19 93 SER A CA 1
ATOM 755 C C . SER A 1 93 ? -11.658 8.141 9.371 1.00 96.19 93 SER A C 1
ATOM 757 O O . SER A 1 93 ? -12.511 9.015 9.512 1.00 96.19 93 SER A O 1
ATOM 759 N N . GLY A 1 94 ? -11.935 6.969 8.782 1.00 93.56 94 GLY A N 1
ATOM 760 C CA . GLY A 1 94 ? -13.232 6.616 8.196 1.00 93.56 94 GLY A CA 1
ATOM 761 C C . GLY A 1 94 ? -13.370 6.941 6.707 1.00 93.56 94 GLY A C 1
ATOM 762 O O . GLY A 1 94 ? -14.439 6.710 6.145 1.00 93.56 94 GLY A O 1
ATOM 763 N N . LEU A 1 95 ? -12.306 7.418 6.050 1.00 93.38 95 LEU A N 1
ATOM 764 C CA . LEU A 1 95 ? -12.306 7.748 4.617 1.00 93.38 95 LEU A CA 1
ATOM 765 C C . LEU A 1 95 ? -12.576 6.528 3.716 1.00 93.38 95 LEU A C 1
ATOM 767 O O . LEU A 1 95 ? -13.073 6.672 2.603 1.00 93.38 95 LEU A O 1
ATOM 771 N N . TRP A 1 96 ? -12.277 5.329 4.216 1.00 96.00 96 TRP A N 1
ATOM 772 C CA . TRP A 1 96 ? -12.380 4.056 3.497 1.00 96.00 96 TRP A CA 1
ATOM 773 C C . TRP A 1 96 ? -13.672 3.269 3.779 1.00 96.00 96 TRP A C 1
ATOM 775 O O . TRP A 1 96 ? -13.773 2.110 3.393 1.00 96.00 96 TRP A O 1
ATOM 785 N N . GLY A 1 97 ? -14.659 3.871 4.449 1.00 95.88 97 GLY A N 1
ATOM 786 C CA . GLY A 1 97 ? -15.916 3.193 4.785 1.00 95.88 97 GLY A CA 1
ATOM 787 C C . GLY A 1 97 ? -15.844 2.348 6.061 1.00 95.88 97 GLY A C 1
ATOM 788 O O . GLY A 1 97 ? -14.784 2.150 6.664 1.00 95.88 97 GLY A O 1
ATOM 789 N N . TRP A 1 98 ? -17.009 1.886 6.526 1.00 95.69 98 TRP A N 1
ATOM 790 C CA . TRP A 1 98 ? -17.111 1.128 7.780 1.00 95.69 98 TRP A CA 1
ATOM 791 C C . TRP A 1 98 ? -16.589 -0.304 7.616 1.00 95.69 98 TRP A C 1
ATOM 793 O O . TRP A 1 98 ? -16.068 -0.887 8.568 1.00 95.69 98 TRP A O 1
ATOM 803 N N . GLU A 1 99 ? -16.688 -0.851 6.406 1.00 95.94 99 GLU A N 1
ATOM 804 C CA . GLU A 1 99 ? -16.253 -2.193 6.047 1.00 95.94 99 GLU A CA 1
ATOM 805 C C . GLU A 1 99 ? -14.765 -2.401 6.348 1.00 95.94 99 GLU A C 1
ATOM 807 O O . GLU A 1 99 ? -14.401 -3.411 6.947 1.00 95.94 99 GLU A O 1
ATOM 812 N N . CYS A 1 100 ? -13.918 -1.402 6.085 1.00 97.50 100 CYS A N 1
ATOM 813 C CA . CYS A 1 100 ? -12.483 -1.445 6.378 1.00 97.50 100 CYS A CA 1
ATOM 814 C C . CYS A 1 100 ? -12.152 -1.412 7.877 1.00 97.50 100 CYS A C 1
ATOM 816 O O . CYS A 1 100 ? -10.994 -1.563 8.260 1.00 97.50 100 CYS A O 1
ATOM 818 N N . LYS A 1 101 ? -13.151 -1.210 8.740 1.00 96.19 101 LYS A N 1
ATOM 819 C CA . LYS A 1 101 ? -13.019 -1.229 10.204 1.00 96.19 101 LYS A CA 1
ATOM 820 C C . LYS A 1 101 ? -13.761 -2.410 10.837 1.00 96.19 101 LYS A C 1
ATOM 822 O O . LYS A 1 101 ? -13.754 -2.533 12.058 1.00 96.19 101 LYS A O 1
ATOM 827 N N . SER A 1 102 ? -14.404 -3.257 10.029 1.00 96.12 102 SER A N 1
ATOM 828 C CA . SER A 1 102 ? -15.249 -4.359 10.506 1.00 96.12 102 SER A CA 1
ATOM 829 C C . SER A 1 102 ? -14.459 -5.490 11.175 1.00 96.12 102 SER A C 1
ATOM 831 O O . SER A 1 102 ? -14.955 -6.109 12.114 1.00 96.12 102 SER A O 1
ATOM 833 N N . SER A 1 103 ? -13.219 -5.726 10.743 1.00 96.44 103 SER A N 1
ATOM 834 C CA . SER A 1 103 ? -12.287 -6.669 11.360 1.00 96.44 103 SER A CA 1
ATOM 835 C C . SER A 1 103 ? -10.832 -6.278 11.084 1.00 96.44 103 SER A C 1
ATOM 837 O O . SER A 1 103 ? -10.548 -5.371 10.293 1.00 96.44 103 SER A O 1
ATOM 839 N N . MET A 1 104 ? -9.892 -6.986 11.718 1.00 95.50 104 MET A N 1
ATOM 840 C CA . MET A 1 104 ? -8.460 -6.809 11.461 1.00 95.50 104 MET A CA 1
ATOM 841 C C . MET A 1 104 ? -8.100 -7.176 10.019 1.00 95.50 104 MET A C 1
ATOM 843 O O . MET A 1 104 ? -7.325 -6.454 9.391 1.00 95.50 104 MET A O 1
ATOM 847 N N . ILE A 1 105 ? -8.691 -8.243 9.467 1.00 97.19 105 ILE A N 1
ATOM 848 C 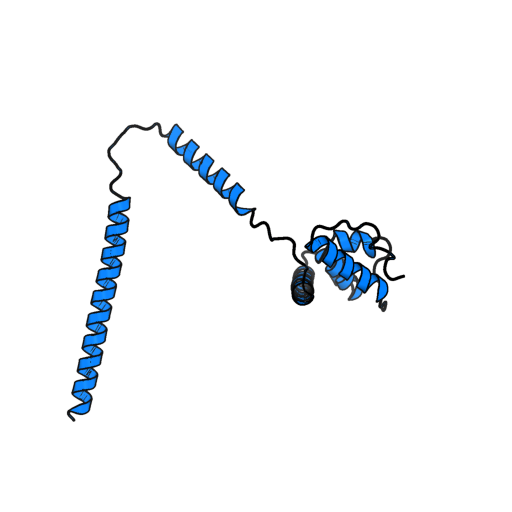CA . ILE A 1 105 ? -8.412 -8.646 8.086 1.00 97.19 105 ILE A CA 1
ATOM 849 C C . ILE A 1 105 ? -9.068 -7.725 7.056 1.00 97.19 105 ILE A C 1
ATOM 851 O O . ILE A 1 105 ? -8.487 -7.462 6.004 1.00 97.19 105 ILE A O 1
ATOM 855 N N . ALA A 1 106 ? -10.241 -7.164 7.362 1.00 97.38 106 ALA A N 1
ATOM 856 C CA . ALA A 1 106 ? -10.861 -6.161 6.504 1.00 97.38 106 ALA A CA 1
ATOM 857 C C . ALA A 1 106 ? -10.000 -4.890 6.447 1.00 97.38 106 ALA A C 1
ATOM 859 O O . ALA A 1 106 ? -9.739 -4.369 5.361 1.00 97.38 106 ALA A O 1
ATOM 860 N N . LYS A 1 107 ? -9.469 -4.449 7.598 1.00 97.62 107 LYS A N 1
ATOM 861 C CA . LYS A 1 107 ? -8.494 -3.350 7.671 1.00 97.62 107 LYS A CA 1
ATOM 862 C C . LYS A 1 107 ? -7.247 -3.647 6.843 1.00 97.62 107 LYS A C 1
ATOM 864 O O . LYS A 1 107 ? -6.781 -2.773 6.117 1.00 97.62 107 LYS A O 1
ATOM 869 N N . GLU A 1 108 ? -6.721 -4.866 6.921 1.00 97.62 108 GLU A N 1
ATOM 870 C CA . GLU A 1 108 ? -5.530 -5.270 6.171 1.00 97.62 108 GLU A CA 1
ATOM 871 C C . GLU A 1 108 ? -5.769 -5.301 4.656 1.00 97.62 108 GLU A C 1
ATOM 873 O O . GLU A 1 108 ? -4.985 -4.722 3.905 1.00 97.62 108 GLU A O 1
ATOM 878 N N . ASN A 1 109 ? -6.876 -5.892 4.197 1.00 98.00 109 ASN A N 1
ATOM 879 C CA . ASN A 1 109 ? -7.257 -5.883 2.782 1.00 98.00 109 ASN A CA 1
ATOM 880 C C . ASN A 1 109 ? -7.402 -4.449 2.245 1.00 98.00 109 ASN A C 1
ATOM 882 O O . ASN A 1 109 ? -6.879 -4.128 1.175 1.00 98.00 109 ASN A O 1
ATOM 886 N N . CYS A 1 110 ? -8.043 -3.557 3.006 1.00 98.19 110 CYS A N 1
ATOM 887 C CA . CYS A 1 110 ? -8.143 -2.148 2.630 1.00 98.19 110 CYS A CA 1
ATOM 888 C C . CYS A 1 110 ? -6.781 -1.445 2.624 1.00 98.19 110 CYS A C 1
ATOM 890 O O . CYS A 1 110 ? -6.512 -0.655 1.722 1.00 98.19 110 CYS A O 1
ATOM 892 N N . ALA A 1 111 ? -5.897 -1.753 3.576 1.00 98.19 111 ALA A N 1
ATOM 893 C CA . ALA A 1 111 ? -4.555 -1.181 3.617 1.00 98.19 111 ALA A CA 1
ATOM 894 C C . ALA A 1 111 ? -3.705 -1.632 2.422 1.00 98.19 111 ALA A C 1
ATOM 896 O O . ALA A 1 111 ? -2.989 -0.814 1.848 1.00 98.19 111 ALA A O 1
ATOM 897 N N . LEU A 1 112 ? -3.814 -2.895 1.998 1.00 98.19 112 LEU A N 1
ATOM 898 C CA . LEU A 1 112 ? -3.165 -3.387 0.780 1.00 98.19 112 LEU A CA 1
ATOM 899 C C . LEU A 1 112 ? -3.708 -2.664 -0.459 1.00 98.19 112 LEU A C 1
ATOM 901 O O . LEU A 1 112 ? -2.933 -2.151 -1.264 1.00 98.19 112 LEU A O 1
ATOM 905 N N . LYS A 1 113 ? -5.033 -2.531 -0.581 1.00 98.25 113 LYS A N 1
ATOM 906 C CA . LYS A 1 113 ? -5.651 -1.786 -1.686 1.00 98.25 113 LYS A CA 1
ATOM 907 C C . LYS A 1 113 ? -5.245 -0.311 -1.704 1.00 98.25 113 LYS A C 1
ATOM 909 O O . LYS A 1 113 ? -4.995 0.231 -2.774 1.00 98.25 113 LYS A O 1
ATOM 914 N N . CYS A 1 114 ? -5.145 0.325 -0.540 1.00 98.38 114 CYS A N 1
ATOM 915 C CA . CYS A 1 114 ? -4.642 1.689 -0.391 1.00 98.38 114 CYS A CA 1
ATOM 916 C C . CYS A 1 114 ? -3.186 1.820 -0.838 1.00 98.38 114 CYS A C 1
ATOM 918 O O . CYS A 1 114 ? -2.844 2.716 -1.609 1.00 98.38 114 CYS A O 1
ATOM 920 N N . LEU A 1 115 ? -2.335 0.902 -0.379 1.00 98.00 115 LEU A N 1
ATOM 921 C CA . LEU A 1 115 ? -0.901 0.940 -0.627 1.00 98.00 115 LEU A CA 1
ATOM 922 C C . LEU A 1 115 ? -0.574 0.817 -2.123 1.00 98.00 115 LEU A C 1
ATOM 924 O O . LEU A 1 115 ? 0.334 1.494 -2.610 1.00 98.00 115 LEU A O 1
ATOM 928 N N . SER A 1 116 ? -1.299 -0.041 -2.845 1.00 98.00 116 SER A N 1
ATOM 929 C CA . SER A 1 116 ? -1.291 -0.083 -4.308 1.00 98.00 116 SER A CA 1
ATOM 930 C C . SER A 1 116 ? -2.528 -0.800 -4.846 1.00 98.00 116 SER A C 1
ATOM 932 O O . SER A 1 116 ? -2.590 -2.034 -4.812 1.00 98.00 116 SER A O 1
ATOM 934 N N . PRO A 1 117 ? -3.482 -0.056 -5.437 1.00 98.12 117 PRO A N 1
ATOM 935 C CA . PRO A 1 117 ? -4.662 -0.655 -6.052 1.00 98.12 117 PRO A CA 1
ATOM 936 C C . PRO A 1 117 ? -4.298 -1.661 -7.148 1.00 98.12 117 PRO A C 1
ATOM 938 O O . PRO A 1 117 ? -4.908 -2.718 -7.242 1.00 98.12 117 PRO A O 1
ATOM 941 N N . VAL A 1 118 ? -3.257 -1.364 -7.935 1.00 98.12 118 VAL A N 1
ATOM 942 C CA . VAL A 1 118 ? -2.812 -2.210 -9.052 1.00 98.12 118 VAL A CA 1
ATOM 943 C C . VAL A 1 118 ? -2.279 -3.555 -8.554 1.00 98.12 118 VAL A C 1
ATOM 945 O O . VAL A 1 118 ? -2.670 -4.601 -9.068 1.00 98.12 118 VAL A O 1
ATOM 948 N N . CYS A 1 119 ? -1.421 -3.550 -7.529 1.00 98.31 119 CYS A N 1
ATOM 949 C CA . CYS A 1 119 ? -0.878 -4.792 -6.976 1.00 98.31 119 CYS A CA 1
ATOM 950 C C . CYS A 1 119 ? -1.926 -5.582 -6.193 1.00 98.31 119 CYS A C 1
ATOM 952 O O . CYS A 1 119 ? -1.912 -6.811 -6.227 1.00 98.31 119 CYS A O 1
ATOM 954 N N . TYR A 1 120 ? -2.860 -4.901 -5.523 1.00 98.44 120 TYR A N 1
ATOM 955 C CA . TYR A 1 120 ? -3.973 -5.569 -4.856 1.00 98.44 120 TYR A CA 1
ATOM 956 C C . TYR A 1 120 ? -4.874 -6.287 -5.863 1.00 98.44 120 TYR A C 1
ATOM 958 O O . TYR A 1 120 ? -5.151 -7.470 -5.687 1.00 98.44 120 TYR A O 1
ATOM 966 N N . SER A 1 121 ? -5.256 -5.613 -6.951 1.00 98.25 121 SER A N 1
ATOM 967 C CA . SER A 1 121 ? -6.038 -6.212 -8.037 1.00 98.25 121 SER A CA 1
ATOM 968 C C . SER A 1 121 ? -5.364 -7.434 -8.651 1.00 98.25 121 SER A C 1
ATOM 970 O O . SER A 1 121 ? -5.999 -8.460 -8.886 1.00 98.25 121 SER A O 1
ATOM 972 N N . LEU A 1 122 ? -4.050 -7.363 -8.859 1.00 98.12 122 LEU A N 1
ATOM 973 C CA . LEU A 1 122 ? -3.303 -8.477 -9.432 1.00 98.12 122 LEU A CA 1
ATOM 974 C C . LEU A 1 122 ? -3.250 -9.696 -8.491 1.00 98.12 122 LEU A C 1
ATOM 976 O O . LEU A 1 122 ? -3.443 -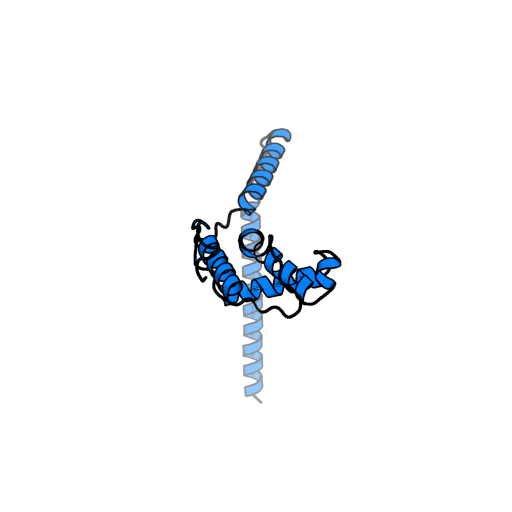10.832 -8.934 1.00 98.12 122 LEU A O 1
ATOM 980 N N . ILE A 1 123 ? -2.995 -9.471 -7.200 1.00 98.19 123 ILE A N 1
ATOM 981 C CA . ILE A 1 123 ? -2.640 -10.540 -6.255 1.00 98.19 123 ILE A CA 1
ATOM 982 C C . ILE A 1 123 ? -3.828 -11.024 -5.409 1.00 98.19 123 ILE A C 1
ATOM 984 O O . ILE A 1 123 ? -4.000 -12.232 -5.254 1.00 98.19 123 ILE A O 1
ATOM 988 N N . TYR A 1 124 ? -4.659 -10.111 -4.902 1.00 97.94 124 TYR A N 1
ATOM 989 C CA . TYR A 1 124 ? -5.656 -10.388 -3.858 1.00 97.94 124 TYR A CA 1
ATOM 990 C C . TYR A 1 124 ? -7.115 -10.149 -4.272 1.00 97.94 124 TYR A C 1
ATOM 992 O O . TYR A 1 124 ? -8.002 -10.683 -3.625 1.00 97.94 124 TYR A O 1
ATOM 1000 N N . GLU A 1 125 ? -7.423 -9.389 -5.328 1.00 96.81 125 GLU A N 1
ATOM 1001 C CA . GLU A 1 125 ? -8.829 -9.039 -5.640 1.00 96.81 125 GLU A CA 1
ATOM 1002 C C . GLU A 1 125 ? -9.725 -10.248 -5.932 1.00 96.81 125 GLU A C 1
ATOM 1004 O O . GLU A 1 125 ? -10.892 -10.249 -5.546 1.00 96.81 125 GLU A O 1
ATOM 1009 N N . SER A 1 126 ? -9.187 -11.288 -6.574 1.00 96.56 126 SER A N 1
ATOM 1010 C CA . SER A 1 126 ? -9.937 -12.523 -6.831 1.00 96.56 126 SER A CA 1
ATOM 1011 C C . SER A 1 126 ? -10.153 -13.380 -5.583 1.00 96.56 126 SER A C 1
ATOM 1013 O O . SER A 1 126 ? -11.035 -14.231 -5.588 1.00 96.56 126 SER A O 1
ATOM 1015 N N . ASP A 1 127 ? -9.305 -13.207 -4.571 1.00 96.81 127 ASP A N 1
ATOM 1016 C CA . ASP A 1 127 ? -9.233 -14.054 -3.382 1.00 96.81 127 ASP A CA 1
ATOM 1017 C C . ASP A 1 127 ? -8.672 -13.230 -2.205 1.00 96.81 127 ASP A C 1
ATOM 1019 O O . ASP A 1 127 ? -7.467 -13.261 -1.950 1.00 96.81 127 ASP A O 1
ATOM 1023 N N . PRO A 1 128 ? -9.476 -12.360 -1.565 1.00 97.06 128 PRO A N 1
ATOM 1024 C CA . PRO A 1 128 ? -8.996 -11.490 -0.492 1.00 97.06 128 PRO A CA 1
ATOM 1025 C C . PRO A 1 128 ? -8.508 -12.286 0.719 1.00 97.06 128 PRO A C 1
ATOM 1027 O O . PRO A 1 128 ? -8.927 -13.417 0.925 1.00 97.06 128 PRO A O 1
ATOM 1030 N N . LEU A 1 129 ? -7.667 -11.676 1.558 1.00 97.38 129 LEU A N 1
ATOM 1031 C CA . LEU A 1 129 ? -7.173 -12.362 2.753 1.00 97.38 129 LEU A CA 1
ATOM 1032 C C . LEU A 1 129 ? -8.319 -12.730 3.710 1.00 97.38 129 LEU A C 1
ATOM 1034 O O . LEU A 1 129 ? -9.165 -11.876 4.008 1.00 97.38 129 LEU A O 1
ATOM 1038 N N . GLU A 1 130 ? -8.287 -13.954 4.234 1.00 96.62 130 GLU A N 1
ATOM 1039 C CA . GLU A 1 130 ? -9.239 -14.477 5.217 1.00 96.62 130 GLU A CA 1
ATOM 1040 C C . GLU A 1 130 ? -8.754 -14.315 6.670 1.00 96.62 130 GLU A C 1
ATOM 1042 O O . GLU A 1 130 ? -7.570 -14.124 6.965 1.00 96.62 130 GLU A O 1
ATOM 1047 N N . GLU A 1 131 ? -9.683 -14.382 7.627 1.00 94.94 131 GLU A N 1
ATOM 1048 C CA . GLU A 1 131 ? -9.353 -14.234 9.046 1.00 94.94 131 GLU A CA 1
ATOM 1049 C C . GLU A 1 131 ? -8.433 -15.378 9.516 1.00 94.94 131 GLU A C 1
ATOM 1051 O O . GLU A 1 131 ? -8.775 -16.556 9.432 1.00 94.94 131 GLU A O 1
ATOM 1056 N N . GLY A 1 132 ? -7.256 -15.026 10.040 1.00 92.56 132 GLY A N 1
ATOM 1057 C CA . GLY A 1 132 ? -6.238 -15.991 10.474 1.00 92.56 132 GLY A CA 1
ATOM 1058 C C . GLY A 1 132 ? -5.292 -16.475 9.369 1.00 92.56 132 GLY A C 1
ATOM 1059 O O . GLY A 1 132 ? -4.346 -17.208 9.672 1.00 92.56 132 GLY A O 1
ATOM 1060 N N . GLU A 1 133 ? -5.485 -16.044 8.122 1.00 93.44 133 GLU A N 1
ATOM 1061 C CA . GLU A 1 133 ? -4.603 -16.388 7.010 1.00 93.44 133 GLU A CA 1
ATOM 1062 C C . GLU A 1 133 ? -3.235 -15.697 7.133 1.00 93.44 133 GLU A C 1
ATOM 1064 O O . GLU A 1 133 ? -3.114 -14.525 7.504 1.00 93.44 133 GLU A O 1
ATOM 1069 N N . LYS A 1 134 ? -2.172 -16.431 6.791 1.00 92.00 134 LYS A N 1
ATOM 1070 C CA . LYS A 1 134 ? -0.832 -15.877 6.578 1.00 92.00 134 LYS A CA 1
ATOM 1071 C C . LYS A 1 134 ? -0.312 -16.327 5.226 1.00 92.00 134 LYS A C 1
ATOM 1073 O O . LYS A 1 134 ? 0.300 -17.390 5.124 1.00 92.00 134 LYS A O 1
ATOM 1078 N N . ASP A 1 135 ? -0.511 -15.493 4.214 1.00 93.19 135 ASP A N 1
ATOM 1079 C CA . ASP A 1 135 ? -0.002 -15.780 2.881 1.00 93.19 135 ASP A CA 1
ATOM 1080 C C . ASP A 1 135 ? 1.384 -15.169 2.650 1.00 93.19 135 ASP A C 1
ATOM 1082 O O . ASP A 1 135 ? 1.551 -13.999 2.291 1.00 93.19 135 ASP A O 1
ATOM 1086 N N . TYR A 1 136 ? 2.413 -15.984 2.872 1.00 95.12 136 TYR A N 1
ATOM 1087 C CA . TYR A 1 136 ? 3.791 -15.573 2.630 1.00 95.12 136 TYR A CA 1
ATOM 1088 C C . TYR A 1 136 ? 4.124 -15.467 1.138 1.00 95.12 136 TYR A C 1
ATOM 1090 O O . TYR A 1 136 ? 4.912 -14.591 0.778 1.00 95.12 136 TYR A O 1
ATOM 1098 N N . VAL A 1 137 ? 3.545 -16.322 0.288 1.00 96.62 137 VAL A N 1
ATOM 1099 C CA . VAL A 1 137 ? 3.858 -16.398 -1.150 1.00 96.62 137 VAL A CA 1
ATOM 1100 C C . VAL A 1 137 ? 3.276 -15.186 -1.863 1.00 96.62 137 VAL A C 1
ATOM 1102 O O . VAL A 1 137 ? 4.028 -14.392 -2.432 1.00 96.62 137 VAL A O 1
ATOM 1105 N N . ARG A 1 138 ? 1.968 -14.951 -1.723 1.00 96.88 138 ARG A N 1
ATOM 1106 C CA . ARG A 1 138 ? 1.300 -13.748 -2.241 1.00 96.88 138 ARG A CA 1
ATOM 1107 C C . ARG A 1 138 ? 1.844 -12.480 -1.591 1.00 96.88 138 ARG A C 1
ATOM 1109 O O . ARG A 1 138 ? 1.927 -11.435 -2.234 1.00 96.88 138 ARG A O 1
ATOM 1116 N N . GLY A 1 139 ? 2.304 -12.565 -0.341 1.00 96.00 139 GLY A N 1
ATOM 1117 C CA . GLY A 1 139 ? 3.051 -11.492 0.314 1.00 96.00 139 GLY A CA 1
ATOM 1118 C C . GLY A 1 139 ? 4.338 -11.111 -0.432 1.00 96.00 139 GLY A C 1
ATOM 1119 O O . GLY A 1 139 ? 4.612 -9.918 -0.600 1.00 96.00 139 GLY A O 1
ATOM 1120 N N . GLN A 1 140 ? 5.113 -12.091 -0.917 1.00 96.75 140 GLN A N 1
ATOM 1121 C CA . GLN A 1 140 ? 6.294 -11.828 -1.754 1.00 96.75 140 GLN A CA 1
ATOM 1122 C C . GLN A 1 140 ? 5.908 -11.312 -3.140 1.00 96.75 140 GLN A C 1
ATOM 1124 O O . GLN A 1 140 ? 6.508 -10.344 -3.605 1.00 96.75 140 GLN A O 1
ATOM 1129 N N . GLU A 1 141 ? 4.888 -11.891 -3.775 1.00 97.81 141 GLU A N 1
ATOM 1130 C CA . GLU A 1 141 ? 4.389 -11.431 -5.080 1.00 97.81 141 GLU A CA 1
ATOM 1131 C C . GLU A 1 141 ? 3.935 -9.973 -5.029 1.00 97.81 141 GLU A C 1
ATOM 1133 O O . GLU A 1 141 ? 4.277 -9.175 -5.900 1.00 97.81 141 GLU A O 1
ATOM 1138 N N . TYR A 1 142 ? 3.234 -9.587 -3.964 1.00 97.69 142 TYR A N 1
ATOM 1139 C CA . TYR A 1 142 ? 2.801 -8.213 -3.750 1.00 97.69 142 TYR A CA 1
ATOM 1140 C C . TYR A 1 142 ? 3.992 -7.258 -3.583 1.00 97.69 142 TYR A C 1
ATOM 1142 O O . TYR A 1 142 ? 4.029 -6.187 -4.196 1.00 97.69 142 TYR A O 1
ATOM 1150 N N . LYS A 1 143 ? 5.009 -7.644 -2.799 1.00 96.69 143 LYS A N 1
ATOM 1151 C CA . LYS A 1 143 ? 6.249 -6.859 -2.670 1.00 96.69 143 LYS A CA 1
ATOM 1152 C C . LYS A 1 143 ? 6.991 -6.739 -4.000 1.00 96.69 143 LYS A C 1
ATOM 1154 O O . LYS A 1 143 ? 7.462 -5.654 -4.343 1.00 96.69 143 LYS A O 1
ATOM 1159 N N . TYR A 1 144 ? 7.066 -7.826 -4.760 1.00 97.19 144 TYR A N 1
ATOM 1160 C CA . TYR A 1 144 ? 7.697 -7.842 -6.073 1.00 97.19 144 TYR A CA 1
ATOM 1161 C C . TYR A 1 144 ? 6.937 -6.963 -7.077 1.00 97.19 144 TYR A C 1
ATOM 1163 O O . TYR A 1 144 ? 7.556 -6.167 -7.782 1.00 97.19 144 TYR A O 1
ATOM 1171 N N . CYS A 1 145 ? 5.602 -6.996 -7.061 1.00 98.12 145 CYS A N 1
ATOM 1172 C CA . CYS A 1 145 ? 4.754 -6.082 -7.826 1.00 98.12 145 CYS A CA 1
ATOM 1173 C C . CYS A 1 145 ? 5.086 -4.614 -7.521 1.00 98.12 145 CYS A C 1
ATOM 1175 O O . CYS A 1 145 ? 5.369 -3.832 -8.429 1.00 98.12 145 CYS A O 1
ATOM 1177 N N . MET A 1 146 ? 5.122 -4.245 -6.236 1.00 97.62 146 MET A N 1
ATOM 1178 C CA . MET A 1 146 ? 5.456 -2.885 -5.796 1.00 97.62 146 MET A CA 1
ATOM 1179 C C . MET A 1 146 ? 6.840 -2.444 -6.276 1.00 97.62 146 MET A C 1
ATOM 1181 O O . MET A 1 146 ? 7.015 -1.301 -6.707 1.00 97.62 146 MET A O 1
ATOM 1185 N N . HIS A 1 147 ? 7.813 -3.356 -6.230 1.00 96.69 147 HIS A N 1
ATOM 1186 C CA . HIS A 1 147 ? 9.149 -3.114 -6.752 1.00 96.69 147 HIS A CA 1
ATOM 1187 C C . HIS A 1 147 ? 9.112 -2.805 -8.253 1.00 96.69 147 HIS A C 1
ATOM 1189 O O . HIS A 1 147 ? 9.600 -1.747 -8.651 1.00 96.69 147 HIS A O 1
ATOM 1195 N N . ARG A 1 148 ? 8.473 -3.650 -9.072 1.00 96.94 148 ARG A N 1
ATOM 1196 C CA . ARG A 1 148 ? 8.394 -3.454 -10.531 1.00 96.94 148 ARG A CA 1
ATOM 1197 C C . ARG A 1 148 ? 7.686 -2.158 -10.920 1.00 96.94 148 ARG A C 1
ATOM 1199 O O . ARG A 1 148 ? 8.217 -1.408 -11.738 1.00 96.94 148 ARG A O 1
ATOM 1206 N N . ILE A 1 149 ? 6.567 -1.827 -10.265 1.00 95.75 149 ILE A N 1
ATOM 1207 C CA . ILE A 1 149 ? 5.874 -0.543 -10.485 1.00 95.75 149 ILE A CA 1
ATOM 1208 C C . ILE A 1 149 ? 6.813 0.638 -10.204 1.00 95.75 149 ILE A C 1
ATOM 1210 O O . ILE A 1 149 ? 6.846 1.593 -10.977 1.00 95.75 149 ILE A O 1
ATOM 1214 N N . SER A 1 150 ? 7.602 0.586 -9.124 1.00 94.94 150 SER A N 1
ATOM 1215 C CA . SER A 1 150 ? 8.472 1.705 -8.723 1.00 94.94 150 SER A CA 1
ATOM 1216 C C . SER A 1 150 ? 9.599 2.026 -9.717 1.00 94.94 150 SER A C 1
ATOM 1218 O O . SER A 1 150 ? 10.057 3.170 -9.786 1.00 94.94 150 SER A O 1
ATOM 1220 N N . ILE A 1 151 ? 10.009 1.039 -10.517 1.00 95.75 151 ILE A N 1
ATOM 1221 C CA . ILE A 1 151 ? 11.013 1.183 -11.582 1.00 95.75 151 ILE A CA 1
ATOM 1222 C C . ILE A 1 151 ? 10.395 1.272 -12.985 1.00 95.75 151 ILE A C 1
ATOM 1224 O O . ILE A 1 151 ? 11.128 1.417 -13.959 1.00 95.75 151 ILE A O 1
ATOM 1228 N N . GLY A 1 152 ? 9.062 1.245 -13.095 1.00 94.38 152 GLY A N 1
ATOM 1229 C CA . GLY A 1 152 ? 8.346 1.367 -14.367 1.00 94.38 152 GLY A CA 1
ATOM 1230 C C . GLY A 1 152 ? 8.391 0.112 -15.242 1.00 94.38 152 GLY A C 1
ATOM 1231 O O . GLY A 1 152 ? 8.261 0.210 -16.460 1.00 94.38 152 GLY A O 1
ATOM 1232 N N . GLU A 1 153 ? 8.594 -1.060 -14.646 1.00 95.56 153 GLU A N 1
ATOM 1233 C CA . GLU A 1 153 ? 8.551 -2.331 -15.366 1.00 95.56 153 GLU A CA 1
ATOM 1234 C C . GLU A 1 153 ? 7.116 -2.861 -15.543 1.00 95.56 153 GLU A C 1
ATOM 1236 O O . GLU A 1 153 ? 6.205 -2.492 -14.802 1.00 95.56 153 GLU A O 1
ATOM 1241 N N . SER A 1 154 ? 6.923 -3.761 -16.520 1.00 96.25 154 SER A N 1
ATOM 1242 C CA . SER A 1 154 ? 5.659 -4.501 -16.699 1.00 96.25 154 SER A CA 1
ATOM 1243 C C . SER A 1 154 ? 5.283 -5.292 -15.432 1.00 96.25 154 SER A C 1
ATOM 1245 O O . SER A 1 154 ? 6.121 -5.535 -14.576 1.00 96.25 154 SER A O 1
ATOM 1247 N N . LEU A 1 155 ? 4.031 -5.727 -15.297 1.00 97.31 155 LEU A N 1
ATOM 1248 C CA . LEU A 1 155 ? 3.587 -6.613 -14.209 1.00 97.31 155 LEU A CA 1
ATOM 1249 C C . LEU A 1 155 ? 3.294 -8.039 -14.686 1.00 97.31 155 LEU A C 1
ATOM 1251 O O . LEU A 1 155 ? 2.844 -8.880 -13.905 1.00 97.31 155 LEU A O 1
ATOM 1255 N N . ASP A 1 156 ? 3.591 -8.328 -15.954 1.00 95.88 156 ASP A N 1
ATOM 1256 C CA . ASP A 1 156 ? 3.419 -9.658 -16.528 1.00 95.88 156 ASP A CA 1
ATOM 1257 C C . ASP A 1 156 ? 4.259 -10.686 -15.764 1.00 95.88 156 ASP A C 1
ATOM 1259 O O . ASP A 1 156 ? 5.444 -10.466 -15.490 1.00 95.88 156 ASP A O 1
ATOM 1263 N N . GLY A 1 157 ? 3.624 -11.808 -15.419 1.00 94.19 157 GLY A N 1
ATOM 1264 C CA . GLY A 1 157 ? 4.260 -12.927 -14.725 1.00 94.19 157 GLY A CA 1
ATOM 1265 C C . GLY A 1 157 ? 4.557 -12.699 -13.240 1.00 94.19 157 GLY A C 1
ATOM 1266 O O . GLY A 1 157 ? 5.225 -13.536 -12.651 1.00 94.19 157 GLY A O 1
ATOM 1267 N N . VAL A 1 158 ? 4.091 -11.603 -12.625 1.00 96.75 158 VAL A N 1
ATOM 1268 C CA . VAL A 1 158 ? 4.284 -11.366 -11.180 1.00 96.75 158 VAL A CA 1
ATOM 1269 C C . VAL A 1 158 ? 3.433 -12.310 -10.325 1.00 96.75 158 VAL A C 1
ATOM 1271 O O . VAL A 1 158 ? 3.915 -12.841 -9.331 1.00 96.75 158 VAL A O 1
ATOM 1274 N N . LYS A 1 159 ? 2.171 -12.541 -10.703 1.00 95.50 159 LYS A N 1
ATOM 1275 C CA . LYS A 1 159 ? 1.321 -13.532 -10.031 1.00 95.50 159 LYS A CA 1
ATOM 1276 C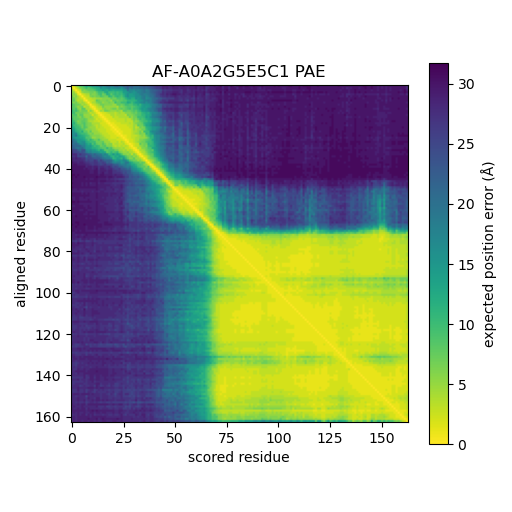 C . LYS A 1 159 ? 1.805 -14.938 -10.391 1.00 95.50 159 LYS A C 1
ATOM 1278 O O . LYS A 1 159 ? 1.906 -15.255 -11.576 1.00 95.50 159 LYS A O 1
ATOM 1283 N N . GLY A 1 160 ? 2.068 -15.772 -9.391 1.00 93.94 160 GLY A N 1
ATOM 1284 C CA . GLY A 1 160 ? 2.606 -17.123 -9.546 1.00 93.94 160 GLY A CA 1
ATOM 1285 C C . GLY A 1 160 ? 4.131 -17.199 -9.663 1.00 93.94 160 GLY A C 1
ATOM 1286 O O . GLY A 1 160 ? 4.650 -18.286 -9.895 1.00 93.94 160 GLY A O 1
ATOM 1287 N N . SER A 1 161 ? 4.876 -16.094 -9.518 1.00 93.00 161 SER A N 1
ATOM 1288 C CA . SER A 1 161 ? 6.342 -16.118 -9.676 1.00 93.00 161 SER A CA 1
ATOM 1289 C C . SER A 1 161 ? 7.084 -16.807 -8.527 1.00 93.00 161 SER A C 1
ATOM 1291 O O . SER A 1 161 ? 8.275 -17.086 -8.658 1.00 93.00 161 SER A O 1
ATOM 1293 N N . PHE A 1 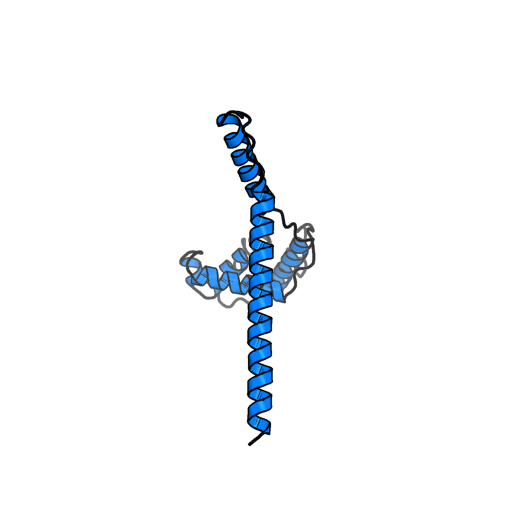162 ? 6.410 -17.038 -7.398 1.00 91.44 162 PHE A N 1
ATOM 1294 C CA . PHE A 1 162 ? 6.983 -17.653 -6.194 1.00 91.44 162 PHE A CA 1
ATOM 1295 C C . PHE A 1 162 ? 6.250 -18.941 -5.774 1.00 91.44 162 PHE A C 1
ATOM 1297 O O . PHE A 1 162 ? 6.426 -19.389 -4.639 1.00 91.44 162 PHE A O 1
ATOM 1304 N N . ALA A 1 163 ? 5.422 -19.496 -6.667 1.00 80.50 163 ALA A N 1
ATOM 1305 C CA . ALA A 1 163 ? 4.646 -20.719 -6.461 1.00 80.50 163 ALA A CA 1
ATOM 1306 C C . ALA A 1 163 ? 5.420 -21.994 -6.838 1.00 80.50 163 ALA A C 1
ATOM 1308 O O . ALA A 1 163 ? 6.309 -21.923 -7.718 1.00 80.50 163 ALA A O 1
#

Foldseek 3Di:
DVVVVVVVVVVVVVVVVVVVVVVVVVVVVVVVVVVVVPPDPDDPDPPVVVVVVVVVVVVVVVVVVPDPPDAQDFDDPVNLVVQLVVQLVCVVVQVQHCQCVPDPQSVVLSSLCSSPVVLSVVQAPVPGDDDPDDDPQSVVLSSVQSRCVSNVHDSPPSHPVRD

Solvent-accessible surface area (backbone atoms only — not comparable to full-atom values): 9514 Å² total; per-residue (Å²): 124,64,75,68,56,52,54,60,49,52,56,53,52,53,54,55,51,52,53,54,49,50,51,49,50,50,50,52,50,52,50,53,54,52,68,73,61,78,74,80,77,90,67,95,68,58,73,73,56,58,53,51,53,53,53,49,53,51,54,52,51,64,64,60,74,76,67,84,76,73,74,67,42,75,65,47,73,66,58,53,49,54,48,36,53,50,29,48,52,45,42,73,74,46,81,61,45,69,65,35,67,71,40,74,44,38,31,47,50,46,26,44,36,62,63,34,53,69,40,26,53,70,66,30,65,92,59,62,75,52,88,90,64,79,65,65,53,62,50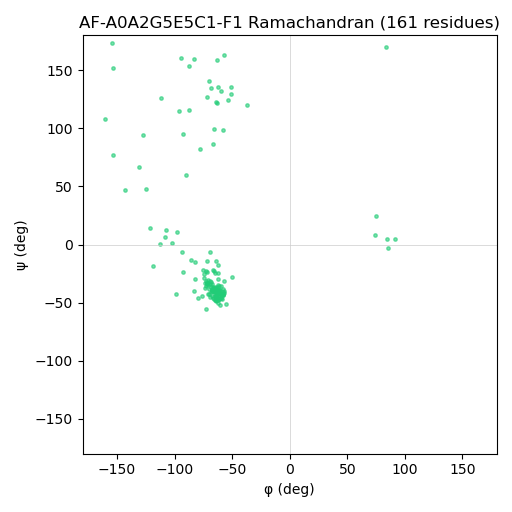,49,35,40,52,49,38,51,34,31,57,34,52,71,48,78,70,82,69,38,72,71,69,75,112